Protein AF-T1C365-F1 (afdb_monomer_lite)

Secondary structure (DSSP, 8-state):
-PPP--PPP-HHHH-TTS-HHHHHHHHHH-SS--HHHHHHHHHHHTT--------TTSSHHHHHHHHHHHHHHHHHHTT---SS-------S-HHHHHHHHHHHHHHHHHHHHHHHHTTPPP---------TTS--

pLDDT: mean 88.94, std 10.39, range [42.66, 97.44]

Organism: NCBI:txid410659

InterPro domains:
  IPR011545 DEAD/DEAH-box helicase domain [PF00270] (36-111)
  IPR014001 Helicase superfamily 1/2, ATP-binding domain [PS51192] (41-136)
  IPR027417 P-loop containing nucleoside triphosphate hydrolase [G3DSA:3.40.50.300] (12-136)
  IPR027417 P-loop containing nucleoside triphosphate hydrolase [SSF52540] (13-135)
  IPR052511 ATP-dependent Helicase [PTHR47962] (18-136)

Structure (mmCIF, N/CA/C/O backbone):
data_AF-T1C365-F1
#
_entry.id   AF-T1C365-F1
#
loop_
_atom_site.group_PDB
_atom_site.id
_atom_site.type_symbol
_atom_site.label_atom_id
_atom_site.label_alt_id
_atom_site.label_comp_id
_atom_site.label_asym_id
_atom_site.label_entity_id
_atom_site.label_seq_id
_atom_site.pdbx_PDB_ins_code
_atom_site.Cartn_x
_atom_site.Cartn_y
_atom_site.Cartn_z
_atom_site.occupancy
_atom_site.B_iso_or_equiv
_atom_site.auth_seq_id
_atom_site.auth_comp_id
_atom_site.auth_asym_id
_atom_site.auth_atom_id
_atom_site.pdbx_PDB_model_num
ATOM 1 N N . MET A 1 1 ? 27.797 -10.129 -30.437 1.00 46.81 1 MET A N 1
ATOM 2 C CA . MET A 1 1 ? 27.495 -10.227 -28.996 1.00 46.81 1 MET A CA 1
ATOM 3 C C . MET A 1 1 ? 26.457 -9.168 -28.688 1.00 46.81 1 MET A C 1
ATOM 5 O O . MET A 1 1 ? 26.824 -8.024 -28.455 1.00 46.81 1 MET A O 1
ATOM 9 N N . GLU A 1 2 ? 25.178 -9.516 -28.783 1.00 43.44 2 GLU A N 1
ATOM 10 C CA . GLU A 1 2 ? 24.122 -8.679 -28.212 1.00 43.44 2 GLU A CA 1
ATOM 11 C C . GLU A 1 2 ? 24.230 -8.803 -26.693 1.00 43.44 2 GLU A C 1
ATOM 13 O O . GLU A 1 2 ? 24.213 -9.908 -26.149 1.00 43.44 2 GLU A O 1
ATOM 18 N N . GLN A 1 3 ? 24.451 -7.679 -26.014 1.00 42.66 3 GLN A N 1
ATOM 19 C CA . GLN A 1 3 ? 24.298 -7.632 -24.566 1.00 42.66 3 GLN A CA 1
ATOM 20 C C . GLN A 1 3 ? 22.815 -7.876 -24.256 1.00 42.66 3 GLN A C 1
ATOM 22 O O . GLN A 1 3 ? 21.972 -7.302 -24.949 1.00 42.66 3 GLN A O 1
ATOM 27 N N . PRO A 1 4 ? 22.463 -8.711 -23.265 1.00 50.25 4 PRO A N 1
ATOM 28 C CA . PRO A 1 4 ? 21.067 -8.887 -22.910 1.00 50.25 4 PRO A CA 1
ATOM 29 C C . PRO A 1 4 ? 20.544 -7.540 -22.408 1.00 50.25 4 PRO A C 1
ATOM 31 O O . PRO A 1 4 ? 21.084 -6.976 -21.456 1.00 50.25 4 PRO A O 1
ATOM 34 N N . VAL A 1 5 ? 19.520 -7.012 -23.080 1.00 54.44 5 VAL A N 1
ATOM 35 C CA . VAL A 1 5 ? 18.755 -5.862 -22.597 1.00 54.44 5 VAL A CA 1
ATOM 36 C C . VAL A 1 5 ? 18.227 -6.259 -21.226 1.00 54.44 5 VAL A C 1
ATOM 38 O O . VAL A 1 5 ? 17.417 -7.177 -21.106 1.00 54.44 5 VAL A O 1
ATOM 41 N N . GLN A 1 6 ? 18.757 -5.631 -20.183 1.00 56.16 6 GLN A N 1
ATOM 42 C CA . GLN A 1 6 ? 18.300 -5.840 -18.822 1.00 56.16 6 GLN A CA 1
ATOM 43 C C . GLN A 1 6 ? 16.831 -5.407 -18.794 1.00 56.16 6 GLN A C 1
ATOM 45 O O . GLN A 1 6 ? 16.531 -4.233 -19.004 1.00 56.16 6 GLN A O 1
ATOM 50 N N . SER A 1 7 ? 15.919 -6.374 -18.666 1.00 61.88 7 SER A N 1
ATOM 51 C CA . SER A 1 7 ? 14.480 -6.115 -18.602 1.00 61.88 7 SER A CA 1
ATOM 52 C C . SER A 1 7 ? 14.222 -5.053 -17.538 1.00 61.88 7 SER A C 1
ATOM 54 O O . SER A 1 7 ? 14.662 -5.220 -16.398 1.00 61.88 7 SER A O 1
ATOM 56 N N . ALA A 1 8 ? 13.551 -3.958 -17.907 1.00 83.75 8 ALA A N 1
ATOM 57 C CA . ALA A 1 8 ? 13.103 -2.967 -16.937 1.00 83.75 8 ALA A CA 1
ATOM 58 C C . ALA A 1 8 ? 12.250 -3.671 -15.869 1.00 83.75 8 ALA A C 1
ATOM 60 O O . ALA A 1 8 ? 11.487 -4.580 -16.202 1.00 83.75 8 ALA A O 1
ATOM 61 N N . PHE A 1 9 ? 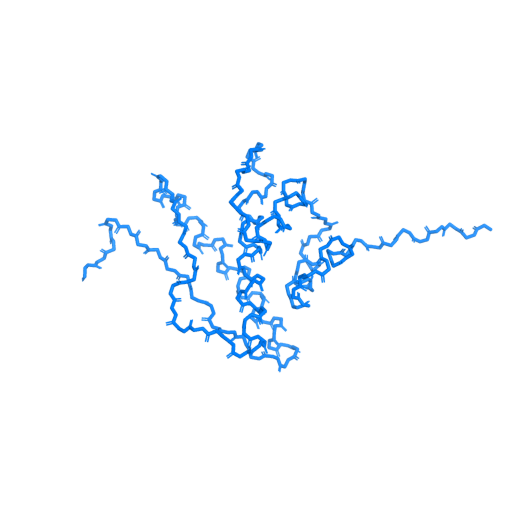12.420 -3.295 -14.599 1.00 92.88 9 PHE A N 1
ATOM 62 C CA . PHE A 1 9 ? 11.661 -3.873 -13.491 1.00 92.88 9 PHE A CA 1
ATOM 63 C C . PHE A 1 9 ? 10.152 -3.753 -13.748 1.00 92.88 9 PHE A C 1
ATOM 65 O O . PHE A 1 9 ? 9.673 -2.697 -14.166 1.00 92.88 9 PHE A O 1
ATOM 72 N N . ARG A 1 10 ? 9.414 -4.831 -13.466 1.00 96.38 10 ARG A N 1
ATOM 73 C CA . ARG A 1 10 ? 7.952 -4.846 -13.438 1.00 96.38 10 ARG A CA 1
ATOM 74 C C . ARG A 1 10 ? 7.490 -5.573 -12.187 1.00 96.38 10 ARG A C 1
ATOM 76 O O . ARG A 1 10 ? 7.914 -6.695 -11.923 1.00 96.38 10 ARG A O 1
ATOM 83 N N . VAL A 1 11 ? 6.623 -4.942 -11.405 1.00 96.94 11 VAL A N 1
ATOM 84 C CA . VAL A 1 11 ? 6.175 -5.493 -10.123 1.00 96.94 11 VAL A CA 1
ATOM 85 C C . VAL A 1 11 ? 5.410 -6.805 -10.288 1.00 96.94 11 VAL A C 1
ATOM 87 O O . VAL A 1 11 ? 5.531 -7.687 -9.444 1.00 96.94 11 VAL A O 1
ATOM 90 N N . GLU A 1 12 ? 4.676 -6.967 -11.388 1.00 96.62 12 GLU A N 1
ATOM 91 C CA . GLU A 1 12 ? 3.907 -8.168 -11.710 1.00 96.62 12 GLU A CA 1
ATOM 92 C C . GLU A 1 12 ? 4.782 -9.402 -11.988 1.00 96.62 12 GLU A C 1
ATOM 94 O O . GLU A 1 12 ? 4.304 -10.521 -11.812 1.00 96.62 12 GLU A O 1
ATOM 99 N N . ASP A 1 13 ? 6.063 -9.224 -12.334 1.00 96.56 13 ASP A N 1
ATOM 100 C CA . ASP A 1 13 ? 7.002 -10.344 -12.496 1.00 96.56 13 ASP A CA 1
ATOM 101 C C . ASP A 1 13 ? 7.332 -10.998 -11.142 1.00 96.56 13 ASP A C 1
ATOM 103 O O . ASP A 1 13 ? 7.640 -12.189 -11.067 1.00 96.56 13 ASP A O 1
ATOM 107 N N . GLU A 1 14 ? 7.249 -10.228 -10.053 1.00 96.75 14 GLU A N 1
ATOM 108 C CA . GLU A 1 14 ? 7.492 -10.703 -8.689 1.00 96.75 14 GLU A CA 1
ATOM 109 C C . GLU A 1 14 ? 6.202 -10.935 -7.888 1.00 96.75 14 GLU A C 1
ATOM 111 O O . GLU A 1 14 ? 6.143 -11.829 -7.040 1.00 96.75 14 GLU A O 1
ATOM 116 N N . LEU A 1 15 ? 5.165 -10.136 -8.144 1.00 97.38 15 LEU A N 1
ATOM 117 C CA . LEU A 1 15 ? 3.863 -10.170 -7.479 1.00 97.38 15 LEU A CA 1
ATOM 118 C C . LEU A 1 15 ? 2.744 -10.365 -8.524 1.00 97.38 15 LEU A C 1
ATOM 120 O O . LEU A 1 15 ? 1.942 -9.458 -8.750 1.00 97.38 15 LEU A O 1
ATOM 124 N N . PRO A 1 16 ? 2.639 -11.552 -9.155 1.00 97.00 16 PRO A N 1
ATOM 125 C CA . PRO A 1 16 ? 1.739 -11.791 -10.294 1.00 97.00 16 PRO A CA 1
ATOM 126 C C . PRO A 1 16 ? 0.246 -11.765 -9.937 1.00 97.00 16 PRO A C 1
ATOM 128 O O . PRO A 1 16 ? -0.607 -11.786 -10.819 1.00 97.00 16 PRO A O 1
ATOM 131 N N . PHE A 1 17 ? -0.082 -11.747 -8.644 1.00 96.62 17 PHE A N 1
ATOM 132 C CA . PHE A 1 17 ? -1.449 -11.641 -8.131 1.00 96.62 17 PHE A CA 1
ATOM 133 C C . PHE A 1 17 ? -1.928 -10.191 -7.987 1.00 96.62 17 PHE A C 1
ATOM 135 O O . PHE A 1 17 ? -3.079 -9.970 -7.600 1.00 96.62 17 PHE A O 1
ATOM 142 N N . LEU A 1 18 ? -1.062 -9.204 -8.242 1.00 96.88 18 LEU A N 1
ATOM 143 C CA . LEU A 1 18 ? -1.478 -7.812 -8.207 1.00 96.88 18 LEU A CA 1
ATOM 144 C C . LEU A 1 18 ? -2.486 -7.515 -9.319 1.00 96.88 18 LEU A C 1
ATOM 146 O O . LEU A 1 18 ? -2.381 -7.980 -10.454 1.00 96.88 18 LEU A O 1
ATOM 150 N N . ASP A 1 19 ? -3.469 -6.698 -8.974 1.00 94.88 19 ASP A N 1
ATOM 151 C CA . ASP A 1 19 ? -4.399 -6.101 -9.908 1.00 94.88 19 ASP A CA 1
ATOM 152 C C . ASP A 1 19 ? -3.641 -5.339 -11.009 1.00 94.88 19 ASP A C 1
ATOM 154 O O . ASP A 1 19 ? -2.733 -4.573 -10.683 1.00 94.88 19 ASP A O 1
ATOM 158 N N . PRO A 1 20 ? -3.999 -5.493 -12.299 1.00 94.81 20 PRO A N 1
ATOM 159 C CA . PRO A 1 20 ? -3.319 -4.812 -13.396 1.00 94.81 20 PRO A CA 1
ATOM 160 C C . PRO A 1 20 ? -3.207 -3.293 -13.221 1.00 94.81 20 PRO A C 1
ATOM 162 O O . PRO A 1 20 ? -2.159 -2.738 -13.540 1.00 94.81 20 PRO A O 1
ATOM 165 N N . LEU A 1 21 ? -4.233 -2.623 -12.676 1.00 93.75 21 LEU A N 1
ATOM 166 C CA . LEU A 1 21 ? -4.185 -1.177 -12.427 1.00 93.75 21 LEU A CA 1
ATOM 167 C C . LEU A 1 21 ? -3.223 -0.829 -11.291 1.00 93.75 21 LEU A C 1
ATOM 169 O O . LEU A 1 21 ? -2.521 0.179 -11.363 1.00 93.75 21 LEU A O 1
ATOM 173 N N . ILE A 1 22 ? -3.165 -1.668 -10.257 1.00 95.12 22 ILE A N 1
ATOM 174 C CA . ILE A 1 22 ? -2.228 -1.498 -9.144 1.00 95.12 22 ILE A CA 1
ATOM 175 C C . ILE A 1 22 ? -0.791 -1.729 -9.616 1.00 95.12 22 ILE A C 1
ATOM 177 O O . ILE A 1 22 ? 0.089 -0.939 -9.272 1.00 95.12 22 ILE A O 1
ATOM 181 N N . SER A 1 23 ? -0.556 -2.755 -10.437 1.00 96.62 23 SER A N 1
ATOM 182 C CA . SER A 1 23 ? 0.751 -3.026 -11.042 1.00 96.62 23 SER A CA 1
ATOM 183 C C . SER A 1 23 ? 1.201 -1.885 -11.951 1.00 96.62 23 SER A C 1
ATOM 185 O O . SER A 1 23 ? 2.323 -1.400 -11.825 1.00 96.62 23 SER A O 1
ATOM 187 N N . GLU A 1 24 ? 0.317 -1.403 -12.828 1.00 95.94 24 GLU A N 1
ATOM 188 C CA . GLU A 1 24 ? 0.611 -0.288 -13.730 1.00 95.94 24 GLU A CA 1
ATOM 189 C C . GLU A 1 24 ? 0.925 1.000 -12.956 1.00 95.94 24 GLU A C 1
ATOM 191 O O . GLU A 1 24 ? 1.941 1.646 -13.226 1.00 95.94 24 GLU A O 1
ATOM 196 N N . TRP A 1 25 ? 0.114 1.343 -11.949 1.00 95.25 25 TRP A N 1
ATOM 197 C CA . TRP A 1 25 ? 0.388 2.492 -11.087 1.00 95.25 25 TRP A CA 1
ATOM 198 C C . TRP A 1 25 ? 1.733 2.347 -10.367 1.00 95.25 25 TRP A C 1
ATOM 200 O O . TRP A 1 25 ? 2.541 3.277 -10.400 1.00 95.25 25 TRP A O 1
ATOM 210 N N . PHE A 1 26 ? 2.015 1.182 -9.773 1.00 95.69 26 PHE A N 1
ATOM 211 C CA . PHE A 1 26 ? 3.262 0.949 -9.046 1.00 95.69 26 PHE A CA 1
ATOM 212 C C . PHE A 1 26 ? 4.478 1.118 -9.964 1.00 95.69 26 PHE A C 1
ATOM 214 O O . PHE A 1 26 ? 5.398 1.862 -9.628 1.00 95.69 26 PHE A O 1
ATOM 221 N N . ASN A 1 27 ? 4.452 0.502 -11.148 1.00 96.38 27 ASN A N 1
ATOM 222 C CA . ASN A 1 27 ? 5.533 0.599 -12.133 1.00 96.38 27 ASN A CA 1
ATOM 223 C C . ASN A 1 27 ? 5.725 2.023 -12.676 1.00 96.38 27 ASN A C 1
ATOM 225 O O . ASN A 1 27 ? 6.818 2.371 -13.108 1.00 96.38 27 ASN A O 1
ATOM 229 N N . SER A 1 28 ? 4.687 2.867 -12.654 1.00 94.88 28 SER A N 1
ATOM 230 C CA . SER A 1 28 ? 4.813 4.280 -13.041 1.00 94.88 28 SER A CA 1
ATOM 231 C C . SER A 1 28 ? 5.514 5.148 -11.987 1.00 94.88 28 SER A C 1
ATOM 233 O O . SER A 1 28 ? 5.903 6.281 -12.279 1.00 94.88 28 SER A O 1
ATOM 235 N N . LYS A 1 29 ? 5.650 4.642 -10.753 1.00 92.81 29 LYS A N 1
ATOM 236 C CA . LYS A 1 29 ? 6.132 5.394 -9.585 1.00 92.81 29 LYS A CA 1
ATOM 237 C C . LYS A 1 29 ? 7.419 4.866 -8.977 1.00 92.81 29 LYS A C 1
ATOM 239 O O . LYS A 1 29 ? 8.145 5.646 -8.360 1.00 92.81 29 LYS A O 1
ATOM 244 N N . TYR A 1 30 ? 7.677 3.570 -9.097 1.00 92.81 30 TYR A N 1
ATOM 245 C CA . TYR A 1 30 ? 8.753 2.897 -8.388 1.00 92.81 30 TYR A CA 1
ATOM 246 C C . TYR A 1 30 ? 9.533 1.978 -9.324 1.00 92.81 30 TYR A C 1
ATOM 248 O O . TYR A 1 30 ? 8.953 1.192 -10.066 1.00 92.81 30 TYR A O 1
ATOM 256 N N . ASP A 1 31 ? 10.858 2.007 -9.192 1.00 93.25 31 ASP A N 1
ATOM 257 C CA . ASP A 1 31 ? 11.773 1.164 -9.972 1.00 93.25 31 ASP A CA 1
ATOM 258 C C . ASP A 1 31 ? 12.019 -0.216 -9.327 1.00 93.25 31 ASP A C 1
ATOM 260 O O . ASP A 1 31 ? 12.870 -0.980 -9.782 1.00 93.25 31 ASP A O 1
ATOM 264 N N . GLY A 1 32 ? 11.336 -0.531 -8.218 1.00 94.06 32 GLY A N 1
ATOM 265 C CA . GLY A 1 32 ? 11.550 -1.777 -7.485 1.00 94.06 32 GLY A CA 1
ATOM 266 C C . GLY A 1 32 ? 10.763 -1.906 -6.181 1.00 94.06 32 GLY A C 1
ATOM 267 O O . GLY A 1 32 ? 10.300 -0.922 -5.602 1.00 94.06 32 GLY A O 1
ATOM 268 N N . LEU A 1 33 ? 10.671 -3.141 -5.681 1.00 94.44 33 LEU A N 1
ATOM 269 C CA . LEU A 1 33 ? 10.179 -3.451 -4.336 1.00 94.44 33 LEU A CA 1
ATOM 270 C C . LEU A 1 33 ? 11.314 -3.389 -3.307 1.00 94.44 33 LEU A C 1
ATOM 272 O O . LEU A 1 33 ? 12.401 -3.935 -3.518 1.00 94.44 33 LEU A O 1
ATOM 276 N N . SER A 1 34 ? 11.034 -2.809 -2.140 1.00 93.50 34 SER A N 1
ATOM 277 C CA . SER A 1 34 ? 11.899 -2.961 -0.970 1.00 93.50 34 SER A CA 1
ATOM 278 C C . SER A 1 34 ? 11.806 -4.380 -0.394 1.00 93.50 34 SER A C 1
ATOM 280 O O . SER A 1 34 ? 10.794 -5.069 -0.544 1.00 93.50 34 SER A O 1
ATOM 282 N N . ASP A 1 35 ? 12.835 -4.822 0.334 1.00 93.12 35 ASP A N 1
ATOM 283 C CA . ASP A 1 35 ? 12.837 -6.153 0.960 1.00 93.12 35 ASP A CA 1
ATOM 284 C C . ASP A 1 35 ? 11.617 -6.418 1.866 1.00 93.12 35 ASP A C 1
ATOM 286 O O . ASP A 1 35 ? 11.044 -7.510 1.781 1.00 93.12 35 ASP A O 1
ATOM 290 N N . PRO A 1 36 ? 11.164 -5.467 2.716 1.00 93.19 36 PRO A N 1
ATOM 291 C CA . PRO A 1 36 ? 9.920 -5.635 3.461 1.00 93.19 36 PRO A CA 1
ATOM 292 C C . PRO A 1 36 ? 8.689 -5.810 2.570 1.00 93.19 36 PRO A C 1
ATOM 294 O O . PRO A 1 36 ? 7.845 -6.640 2.888 1.00 93.19 36 PRO A O 1
ATOM 297 N N . GLN A 1 37 ? 8.580 -5.071 1.461 1.00 95.19 37 GLN A N 1
ATOM 298 C CA . GLN A 1 37 ? 7.449 -5.179 0.534 1.00 95.19 37 GLN A CA 1
ATOM 299 C C . GLN A 1 37 ? 7.419 -6.556 -0.133 1.00 95.19 37 GLN A C 1
ATOM 301 O O . GLN A 1 37 ? 6.411 -7.257 -0.034 1.00 95.19 37 GLN A O 1
ATOM 306 N N . ARG A 1 38 ? 8.555 -6.975 -0.703 1.00 95.50 38 AR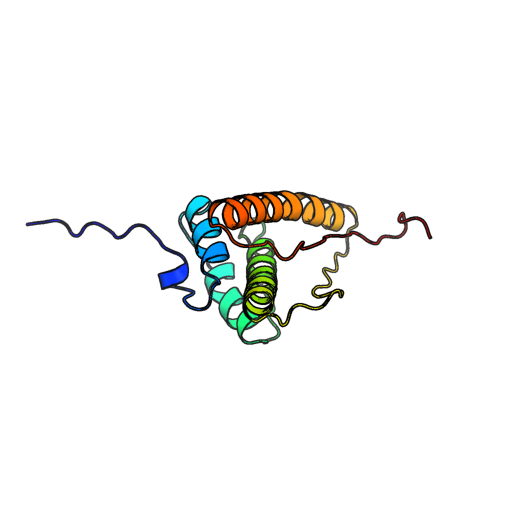G A N 1
ATOM 307 C CA . ARG A 1 38 ? 8.738 -8.268 -1.379 1.00 95.50 38 ARG A CA 1
ATOM 308 C C . ARG A 1 38 ? 8.373 -9.455 -0.475 1.00 95.50 38 ARG A C 1
ATOM 310 O O . ARG A 1 38 ? 7.804 -10.437 -0.936 1.00 95.50 38 ARG A O 1
ATOM 317 N N . LYS A 1 39 ? 8.657 -9.354 0.829 1.00 94.94 39 LYS A N 1
ATOM 318 C CA . LYS A 1 39 ? 8.343 -10.403 1.818 1.00 94.94 39 LYS A CA 1
ATOM 319 C C . LYS A 1 39 ? 6.922 -10.313 2.377 1.00 94.94 39 LYS A C 1
ATOM 321 O O . LYS A 1 39 ? 6.295 -11.343 2.599 1.00 94.94 39 LYS A O 1
ATOM 326 N N . ALA A 1 40 ? 6.425 -9.109 2.660 1.00 96.12 40 ALA A N 1
ATOM 327 C CA . ALA A 1 40 ? 5.168 -8.930 3.381 1.00 96.12 40 ALA A CA 1
ATOM 328 C C . ALA A 1 40 ? 3.937 -9.023 2.474 1.00 96.12 40 ALA A C 1
ATOM 330 O O . ALA A 1 40 ? 2.961 -9.652 2.871 1.00 96.12 40 ALA A O 1
ATOM 331 N N . ILE A 1 41 ? 3.971 -8.434 1.272 1.00 97.06 41 ILE A N 1
ATOM 332 C CA . ILE A 1 41 ? 2.783 -8.328 0.408 1.00 97.06 41 ILE A CA 1
ATOM 333 C C . ILE A 1 41 ? 2.186 -9.709 0.069 1.00 97.06 41 ILE A C 1
ATOM 335 O O . ILE A 1 41 ? 0.986 -9.873 0.284 1.00 97.06 41 ILE A O 1
ATOM 339 N N . PRO A 1 42 ? 2.965 -10.736 -0.342 1.00 97.38 42 PRO A N 1
ATOM 340 C CA . PRO A 1 42 ? 2.408 -12.069 -0.613 1.00 97.38 42 PRO A CA 1
ATOM 341 C C . PRO A 1 42 ? 1.776 -12.735 0.618 1.00 97.38 42 PRO A C 1
ATOM 343 O O . PRO A 1 42 ? 0.765 -13.434 0.526 1.00 97.38 42 PRO A O 1
ATOM 346 N N . LEU A 1 43 ? 2.359 -12.517 1.800 1.00 97.31 43 LEU A N 1
ATOM 347 C CA . LEU A 1 43 ? 1.837 -13.067 3.050 1.00 97.31 43 LEU A CA 1
ATOM 348 C C . LEU A 1 43 ? 0.523 -12.385 3.452 1.00 97.31 43 LEU A C 1
ATOM 350 O O . LEU A 1 43 ? -0.413 -13.066 3.861 1.00 97.31 43 LEU A O 1
ATOM 354 N N . ILE A 1 44 ? 0.434 -11.062 3.293 1.00 96.44 44 ILE A N 1
ATOM 355 C CA . ILE A 1 44 ? -0.792 -10.306 3.572 1.00 96.44 44 ILE A CA 1
ATOM 356 C C . ILE A 1 44 ? -1.893 -10.694 2.574 1.00 96.44 44 ILE A C 1
ATOM 358 O O . ILE A 1 44 ? -3.001 -11.003 3.002 1.00 96.44 44 ILE A O 1
ATOM 362 N N . HIS A 1 45 ? -1.578 -10.762 1.274 1.00 96.00 45 HIS A N 1
ATOM 363 C CA . HIS A 1 45 ? -2.509 -11.202 0.224 1.00 96.00 45 HIS A CA 1
ATOM 364 C C . HIS A 1 45 ? -3.070 -12.608 0.500 1.00 96.00 45 HIS A C 1
ATOM 366 O O . HIS A 1 45 ? -4.263 -12.848 0.368 1.00 96.00 45 HIS A O 1
ATOM 372 N N . SER A 1 46 ? -2.236 -13.533 0.989 1.00 96.19 46 SER A N 1
ATOM 373 C CA . SER A 1 46 ? -2.675 -14.885 1.381 1.00 96.19 46 SER A CA 1
ATOM 374 C C . SER A 1 46 ? -3.420 -14.959 2.728 1.00 96.19 46 SER A C 1
ATOM 376 O O . SER A 1 46 ? -3.616 -16.050 3.275 1.00 96.19 46 SER A O 1
ATOM 378 N N . GLY A 1 47 ? -3.825 -13.815 3.290 1.00 95.44 47 GLY A N 1
ATOM 379 C CA . GLY A 1 47 ? -4.619 -13.727 4.515 1.00 95.44 47 GLY A CA 1
ATOM 380 C C . GLY A 1 47 ? -3.852 -14.083 5.791 1.00 95.44 47 GLY A C 1
ATOM 381 O O . GLY A 1 47 ? -4.464 -14.476 6.787 1.00 95.44 47 GLY A O 1
ATOM 382 N N . LYS A 1 48 ? -2.514 -14.005 5.790 1.00 97.44 48 LYS A N 1
ATOM 383 C CA . LYS A 1 48 ? -1.702 -14.272 6.987 1.00 97.44 48 LYS A CA 1
ATOM 384 C C . LYS A 1 48 ? -1.568 -13.023 7.854 1.00 97.44 48 LYS A C 1
ATOM 386 O O . LYS A 1 48 ? -1.418 -11.911 7.359 1.00 97.44 48 LYS A O 1
ATOM 391 N N . ASN A 1 49 ? -1.508 -13.230 9.169 1.00 97.19 49 ASN A N 1
ATOM 392 C CA . ASN A 1 49 ? -1.058 -12.197 10.100 1.00 97.19 49 ASN A CA 1
ATOM 393 C C . ASN A 1 49 ? 0.456 -12.006 9.942 1.00 97.19 49 ASN A C 1
ATOM 395 O O . ASN A 1 49 ? 1.215 -12.968 10.071 1.00 97.19 49 ASN A O 1
ATOM 399 N N . VAL A 1 50 ? 0.896 -10.773 9.682 1.00 95.88 50 VAL A N 1
ATOM 400 C CA . VAL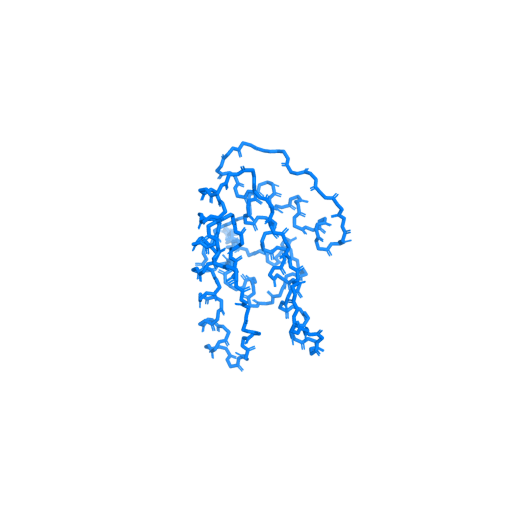 A 1 50 ? 2.301 -10.458 9.389 1.00 95.88 50 VAL A CA 1
ATOM 401 C C . VAL A 1 50 ? 2.829 -9.405 10.356 1.00 95.88 50 VAL A C 1
ATOM 403 O O . VAL A 1 50 ? 2.257 -8.327 10.491 1.00 95.88 50 VAL A O 1
ATOM 406 N N . LEU A 1 51 ? 3.972 -9.695 10.983 1.00 95.38 51 LEU A N 1
ATOM 407 C CA . LEU A 1 51 ? 4.771 -8.712 11.711 1.00 95.38 51 LEU A CA 1
ATOM 408 C C . LEU A 1 51 ? 5.967 -8.299 10.850 1.00 95.38 51 LEU A C 1
ATOM 410 O O . LEU A 1 51 ? 6.866 -9.100 10.598 1.00 95.38 51 LEU A O 1
ATOM 414 N N . VAL A 1 52 ? 5.998 -7.038 10.422 1.00 92.25 52 VAL A N 1
ATOM 415 C CA . VAL A 1 52 ? 7.111 -6.494 9.634 1.00 92.25 52 VAL A CA 1
ATOM 416 C C . VAL A 1 52 ? 8.073 -5.738 10.546 1.00 92.25 52 VAL A C 1
ATOM 418 O O . VAL A 1 52 ? 7.767 -4.640 11.008 1.00 92.25 52 VAL A O 1
ATOM 421 N N . SER A 1 53 ? 9.267 -6.293 10.753 1.00 92.94 53 SER A N 1
ATOM 422 C CA . SER A 1 53 ? 10.366 -5.615 11.447 1.00 92.94 53 SER A CA 1
ATOM 423 C C . SER A 1 53 ? 11.406 -5.128 10.439 1.00 92.94 53 SER A C 1
ATOM 425 O O . S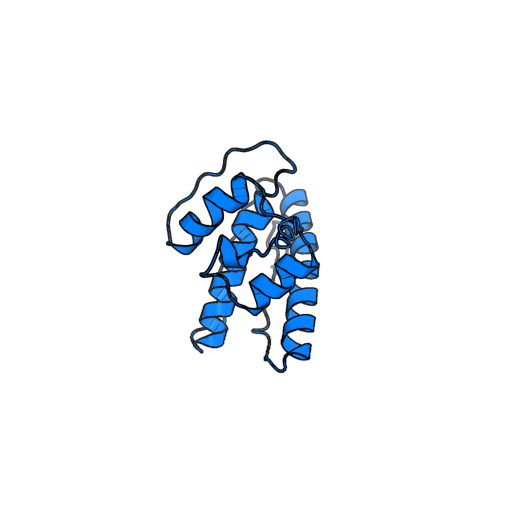ER A 1 53 ? 12.048 -5.925 9.759 1.00 92.94 53 SER A O 1
ATOM 427 N N . SER A 1 54 ? 11.543 -3.810 10.295 1.00 89.38 54 SER A N 1
ATOM 428 C CA . SER A 1 54 ? 12.576 -3.182 9.460 1.00 89.38 54 SER A CA 1
ATOM 429 C C . SER A 1 54 ? 12.829 -1.728 9.889 1.00 89.38 54 SER A C 1
ATOM 431 O O . SER A 1 54 ? 11.961 -1.140 10.550 1.00 89.38 54 SER A O 1
ATOM 433 N N . PRO A 1 55 ? 13.971 -1.114 9.516 1.00 89.81 55 PRO A N 1
ATOM 434 C CA . PRO A 1 55 ? 14.270 0.296 9.804 1.00 89.81 55 PRO A CA 1
ATOM 435 C C . PRO A 1 55 ? 13.203 1.270 9.284 1.00 89.81 55 PRO A C 1
ATOM 437 O O . PRO A 1 55 ? 12.409 0.930 8.410 1.00 89.81 55 PRO A O 1
ATOM 440 N N . THR A 1 56 ? 13.120 2.489 9.819 1.00 83.56 56 THR A N 1
ATOM 441 C CA . THR A 1 56 ? 12.241 3.542 9.267 1.00 83.56 56 THR A CA 1
ATOM 442 C C . THR A 1 56 ? 12.618 3.880 7.818 1.00 83.56 56 THR A C 1
ATOM 444 O O . THR A 1 56 ? 13.738 3.635 7.386 1.00 83.56 56 THR A O 1
ATOM 447 N N . GLY A 1 57 ? 11.660 4.382 7.031 1.00 79.94 57 GLY A N 1
ATOM 448 C CA . GLY A 1 57 ? 11.895 4.751 5.625 1.00 79.94 57 GLY A CA 1
ATOM 449 C C . GLY A 1 57 ? 11.952 3.589 4.620 1.00 79.94 57 GLY A C 1
ATOM 450 O O . GLY A 1 57 ? 12.054 3.833 3.428 1.00 79.94 57 GLY A O 1
ATOM 451 N N . THR A 1 58 ? 11.813 2.332 5.049 1.00 79.12 58 THR A N 1
ATOM 452 C CA . THR A 1 58 ? 11.915 1.139 4.174 1.00 79.12 58 THR A CA 1
ATOM 453 C C . THR A 1 58 ? 10.604 0.723 3.489 1.00 79.12 58 THR A C 1
ATOM 455 O O . THR A 1 58 ? 10.488 -0.390 2.972 1.00 79.12 58 THR A O 1
ATOM 458 N N . GLY A 1 59 ? 9.583 1.582 3.512 1.00 81.44 59 GLY A N 1
ATOM 459 C CA . GLY A 1 59 ? 8.320 1.328 2.812 1.00 81.44 59 GLY A CA 1
ATOM 460 C C . GLY A 1 59 ? 7.336 0.383 3.513 1.00 81.44 59 GLY A C 1
ATOM 461 O O . GLY A 1 59 ? 6.384 -0.039 2.865 1.00 81.44 59 GLY A O 1
ATOM 462 N N . LYS A 1 60 ? 7.502 0.088 4.817 1.00 88.38 60 LYS A N 1
ATOM 463 C CA . LYS A 1 60 ? 6.579 -0.766 5.612 1.00 88.38 60 LYS A CA 1
ATOM 464 C C . LYS A 1 60 ? 5.104 -0.399 5.439 1.00 88.38 60 LYS A C 1
ATOM 466 O O . LYS A 1 60 ? 4.247 -1.259 5.276 1.00 88.38 60 LYS A O 1
ATOM 471 N N . THR A 1 61 ? 4.831 0.898 5.498 1.00 87.12 61 THR A N 1
ATOM 472 C CA . THR A 1 61 ? 3.496 1.473 5.366 1.00 87.12 61 THR A CA 1
ATOM 473 C C . THR A 1 61 ? 2.893 1.146 4.003 1.00 87.12 61 THR A C 1
ATOM 475 O O . THR A 1 61 ? 1.785 0.623 3.928 1.00 87.12 61 THR A O 1
ATOM 478 N N . LEU A 1 62 ? 3.657 1.372 2.930 1.00 86.50 62 LEU A N 1
ATOM 479 C CA . LEU A 1 62 ? 3.232 1.036 1.576 1.00 86.50 62 LEU A CA 1
ATOM 480 C C . LEU A 1 62 ? 3.065 -0.479 1.397 1.00 86.50 62 LEU A C 1
ATOM 482 O O . LEU A 1 62 ? 2.144 -0.879 0.704 1.00 86.50 62 LEU A O 1
ATOM 486 N N . SER A 1 63 ? 3.868 -1.327 2.057 1.00 86.12 63 SER A N 1
ATOM 487 C CA . SER A 1 63 ? 3.680 -2.790 2.014 1.00 86.12 63 SER A CA 1
ATOM 488 C C . SER A 1 63 ? 2.274 -3.200 2.455 1.00 86.12 63 SER A C 1
ATOM 490 O O . SER A 1 63 ? 1.616 -3.978 1.771 1.00 86.12 63 SER A O 1
ATOM 492 N N . ALA A 1 64 ? 1.813 -2.673 3.594 1.00 89.69 64 ALA A N 1
ATOM 493 C CA . ALA A 1 64 ? 0.489 -2.992 4.117 1.00 89.69 64 ALA A CA 1
ATOM 494 C C . ALA A 1 64 ? -0.618 -2.388 3.243 1.00 89.69 64 ALA A C 1
ATOM 496 O O . ALA A 1 64 ? -1.577 -3.077 2.902 1.00 89.69 64 ALA A O 1
ATOM 497 N N . PHE A 1 65 ? -0.476 -1.121 2.843 1.00 90.12 65 PHE A N 1
ATOM 498 C CA . PHE A 1 65 ? -1.504 -0.454 2.049 1.00 90.12 65 PHE A CA 1
ATOM 499 C C . PHE A 1 65 ? -1.634 -0.999 0.638 1.00 90.12 65 PHE A C 1
ATOM 501 O O . PHE A 1 65 ? -2.756 -1.175 0.185 1.00 90.12 65 PHE A O 1
ATOM 508 N N . LEU A 1 66 ? -0.529 -1.313 -0.036 1.00 93.62 66 LEU A N 1
ATOM 509 C CA . LEU A 1 66 ? -0.571 -1.875 -1.381 1.00 93.62 66 LEU A CA 1
ATOM 510 C C . LEU A 1 66 ? -1.336 -3.200 -1.397 1.00 93.62 66 LEU A C 1
ATOM 512 O O . LEU A 1 66 ? -2.183 -3.396 -2.260 1.00 93.62 66 LEU A O 1
ATOM 516 N N . ALA A 1 67 ? -1.104 -4.065 -0.403 1.00 94.81 67 ALA A N 1
ATOM 517 C CA . ALA A 1 67 ? -1.851 -5.310 -0.257 1.00 94.81 67 ALA A CA 1
ATOM 518 C C . ALA A 1 67 ? -3.352 -5.057 -0.016 1.00 94.81 67 ALA A C 1
ATOM 520 O O . ALA A 1 67 ? -4.189 -5.678 -0.658 1.00 94.81 67 ALA A O 1
ATOM 521 N N . VAL A 1 68 ? -3.708 -4.108 0.856 1.00 93.19 68 VAL A N 1
ATOM 522 C CA . VAL A 1 68 ? -5.117 -3.756 1.122 1.00 93.19 68 VAL A CA 1
ATOM 523 C C . VAL A 1 68 ? -5.812 -3.183 -0.116 1.00 93.19 68 VAL A C 1
ATOM 525 O O . VAL A 1 68 ? -6.939 -3.568 -0.420 1.00 93.19 68 VAL A O 1
ATOM 528 N N . LEU A 1 69 ? -5.158 -2.261 -0.828 1.00 92.12 69 LEU A N 1
ATOM 529 C CA . LEU A 1 69 ? -5.697 -1.670 -2.051 1.00 92.12 69 LEU A CA 1
ATOM 530 C C . LEU A 1 69 ? -5.866 -2.734 -3.133 1.00 92.12 69 LEU A C 1
ATOM 532 O O . LEU A 1 69 ? -6.906 -2.767 -3.778 1.00 92.12 69 LEU A O 1
ATOM 536 N N . ASN A 1 70 ? -4.899 -3.640 -3.270 1.00 94.94 70 ASN A N 1
ATOM 537 C CA . ASN A 1 70 ? -4.995 -4.764 -4.190 1.00 94.94 70 ASN A CA 1
ATOM 538 C C . ASN A 1 70 ? -6.274 -5.588 -3.975 1.00 94.94 70 ASN A C 1
ATOM 540 O O . ASN A 1 70 ? -7.007 -5.835 -4.930 1.00 94.94 70 ASN A O 1
ATOM 544 N N . GLU A 1 71 ? -6.593 -5.942 -2.727 1.00 93.88 71 GLU A N 1
ATOM 545 C CA . GLU A 1 71 ? -7.813 -6.702 -2.422 1.00 93.88 71 GLU A CA 1
ATOM 546 C C . GLU A 1 71 ? -9.095 -5.932 -2.749 1.00 93.88 71 GLU A C 1
ATOM 548 O O . GLU A 1 71 ? -10.037 -6.508 -3.293 1.00 93.88 71 GLU A O 1
ATOM 553 N N . LEU A 1 72 ? -9.135 -4.628 -2.455 1.00 92.31 72 LEU A N 1
ATOM 554 C CA . LEU A 1 72 ? -10.278 -3.776 -2.796 1.00 92.31 72 LEU A CA 1
ATOM 555 C C . LEU A 1 72 ? -10.510 -3.720 -4.309 1.00 92.31 72 LEU A C 1
ATOM 557 O O . LEU A 1 72 ? -11.651 -3.759 -4.765 1.00 92.31 72 LEU A O 1
ATOM 561 N N . PHE A 1 73 ? -9.433 -3.656 -5.084 1.00 91.25 73 PHE A N 1
ATOM 562 C CA . PHE A 1 73 ? -9.481 -3.612 -6.540 1.00 91.25 73 PHE A CA 1
ATOM 563 C C . PHE A 1 73 ? -9.894 -4.948 -7.163 1.00 91.25 73 PHE A C 1
ATOM 565 O O . PHE A 1 73 ? -10.758 -4.974 -8.044 1.00 91.25 73 PHE A O 1
ATOM 572 N N . ILE A 1 74 ? -9.369 -6.063 -6.650 1.00 92.06 74 ILE A N 1
ATOM 573 C CA . ILE A 1 74 ? -9.809 -7.410 -7.036 1.00 92.06 74 ILE A CA 1
ATOM 574 C C . ILE A 1 74 ? -11.307 -7.583 -6.747 1.00 92.06 74 ILE A C 1
ATOM 576 O O . ILE A 1 74 ? -12.060 -7.971 -7.639 1.00 92.06 74 ILE A O 1
ATOM 580 N N . GLN A 1 75 ? -11.768 -7.224 -5.544 1.00 91.25 75 GLN A N 1
ATOM 581 C CA . GLN A 1 75 ? -13.189 -7.306 -5.188 1.00 91.25 75 GLN A CA 1
ATOM 582 C C . GLN A 1 75 ? -14.058 -6.387 -6.046 1.00 91.25 75 GLN A C 1
ATOM 584 O O . GLN A 1 75 ? -15.148 -6.784 -6.454 1.00 91.25 75 GLN A O 1
ATOM 589 N N . SER A 1 76 ? -13.584 -5.179 -6.365 1.00 89.12 76 SER A N 1
ATOM 590 C CA . SER A 1 76 ? -14.288 -4.268 -7.270 1.00 89.12 76 SER A CA 1
ATOM 591 C C . SER A 1 76 ? -14.474 -4.884 -8.656 1.00 89.12 76 SER A C 1
ATOM 593 O O . SER A 1 76 ? -15.583 -4.859 -9.185 1.00 89.12 76 SER A O 1
ATOM 595 N N . ARG A 1 77 ? -13.423 -5.479 -9.239 1.00 86.19 77 ARG A N 1
ATOM 596 C CA . ARG A 1 77 ? -13.507 -6.143 -10.553 1.00 86.19 77 ARG A CA 1
ATOM 597 C C . ARG A 1 77 ? -14.426 -7.360 -10.546 1.00 86.19 77 ARG A C 1
ATOM 599 O O . ARG A 1 77 ? -15.103 -7.605 -11.540 1.00 86.19 77 ARG A O 1
ATOM 606 N N . ASN A 1 78 ? -14.476 -8.088 -9.435 1.00 89.75 78 ASN A N 1
ATOM 607 C CA . ASN A 1 78 ? -15.359 -9.242 -9.275 1.00 89.75 78 ASN A CA 1
ATOM 608 C C . ASN A 1 78 ? -16.817 -8.852 -8.957 1.00 89.75 78 ASN A C 1
ATOM 610 O O . ASN A 1 78 ? -17.676 -9.727 -8.887 1.00 89.75 78 ASN A O 1
ATOM 614 N N . GLY A 1 79 ? -17.117 -7.561 -8.756 1.00 88.50 79 GLY A N 1
ATOM 615 C CA . GLY A 1 79 ? -18.447 -7.098 -8.341 1.00 88.50 79 GLY A CA 1
ATOM 616 C C . GLY A 1 79 ? -18.800 -7.455 -6.891 1.00 88.50 79 GLY A C 1
ATOM 617 O O . GLY A 1 79 ? -19.973 -7.513 -6.532 1.00 88.50 79 GLY A O 1
ATOM 618 N N . GLU A 1 80 ? -17.794 -7.711 -6.056 1.00 88.88 80 GLU A N 1
ATOM 619 C CA . GLU A 1 80 ? -17.931 -8.178 -4.670 1.00 88.88 80 GLU A CA 1
ATOM 620 C C . GLU A 1 80 ? -17.751 -7.056 -3.638 1.00 88.88 80 GLU A C 1
ATOM 622 O O . GLU A 1 80 ? -17.920 -7.281 -2.435 1.00 88.88 80 GLU A O 1
ATOM 627 N N . ILE A 1 81 ? -17.403 -5.846 -4.088 1.00 88.06 81 ILE A N 1
ATOM 628 C CA . ILE A 1 81 ? -17.132 -4.725 -3.193 1.00 88.06 81 ILE A CA 1
ATOM 629 C C . ILE A 1 81 ? -18.393 -4.298 -2.431 1.00 88.06 81 ILE A C 1
ATOM 631 O O . ILE A 1 81 ? -19.470 -4.109 -2.996 1.00 88.06 81 ILE A O 1
ATOM 635 N N . LYS A 1 82 ? -18.251 -4.137 -1.113 1.00 87.94 82 LYS A N 1
ATOM 636 C CA . LYS A 1 82 ? -19.329 -3.716 -0.211 1.00 87.94 82 LYS A CA 1
ATOM 637 C C . LYS A 1 82 ? -19.045 -2.329 0.331 1.00 87.94 82 LYS A C 1
ATOM 639 O O . LYS A 1 82 ? -17.916 -2.046 0.728 1.00 87.94 82 LYS A O 1
ATOM 644 N N . ASP A 1 83 ? -20.086 -1.512 0.455 1.00 90.00 83 ASP A N 1
ATOM 645 C CA . ASP A 1 83 ? -19.984 -0.212 1.118 1.00 90.00 83 ASP A CA 1
ATOM 646 C C . ASP A 1 83 ? -19.832 -0.391 2.639 1.00 90.00 83 ASP A C 1
ATOM 648 O O . ASP A 1 83 ? -20.802 -0.482 3.390 1.00 90.00 83 ASP A O 1
ATOM 652 N N . SER A 1 84 ? -18.588 -0.560 3.090 1.00 91.88 84 SER A N 1
ATOM 653 C CA . SER A 1 84 ? -18.250 -0.924 4.467 1.00 91.88 84 SER A CA 1
ATOM 654 C C . SER A 1 84 ? -16.805 -0.554 4.813 1.00 91.88 84 SER A C 1
ATOM 656 O O . SER A 1 84 ? -16.004 -0.209 3.944 1.00 91.88 84 SER A O 1
ATOM 658 N N . VAL A 1 85 ? -16.454 -0.619 6.100 1.00 93.75 85 VAL A N 1
ATOM 659 C CA . VAL A 1 85 ? -15.062 -0.453 6.542 1.00 93.75 85 VAL A CA 1
ATOM 660 C C . VAL A 1 85 ? -14.275 -1.721 6.213 1.00 93.75 85 VAL A C 1
ATOM 662 O O . VAL A 1 85 ? -14.511 -2.765 6.813 1.00 93.75 85 VAL A O 1
ATOM 665 N N . PHE A 1 86 ? -13.323 -1.611 5.284 1.00 92.25 86 PHE A N 1
ATOM 666 C CA . PHE A 1 86 ? -12.492 -2.736 4.840 1.00 92.25 86 PHE A CA 1
ATOM 667 C C . PHE A 1 86 ? -11.172 -2.874 5.611 1.00 92.25 86 PHE A C 1
ATOM 669 O O . PHE A 1 86 ? -10.689 -3.976 5.850 1.00 92.25 86 PHE A O 1
ATOM 676 N N . CYS A 1 87 ? -10.575 -1.751 6.013 1.00 93.12 87 CYS A N 1
ATOM 677 C CA . CYS A 1 87 ? -9.288 -1.719 6.699 1.00 93.12 87 CYS A CA 1
ATOM 678 C C . CYS A 1 87 ? -9.336 -0.738 7.870 1.00 93.12 87 CYS A C 1
ATOM 680 O O . CYS A 1 87 ? -9.837 0.379 7.735 1.00 93.12 87 CYS A O 1
ATOM 682 N N . LEU A 1 88 ? -8.789 -1.160 9.012 1.00 95.06 88 LEU A N 1
ATOM 683 C CA . LEU A 1 88 ? -8.599 -0.320 10.188 1.00 95.06 88 LEU A CA 1
ATOM 684 C C . LEU A 1 88 ? -7.102 -0.154 10.454 1.00 95.06 88 LEU A C 1
ATOM 686 O O . LEU A 1 88 ? -6.428 -1.083 10.894 1.00 95.06 88 LEU A O 1
ATOM 690 N N . TYR A 1 89 ? -6.593 1.053 10.217 1.00 93.44 89 TYR A N 1
ATOM 691 C CA . TYR A 1 89 ? -5.243 1.437 10.610 1.00 93.44 89 TYR A CA 1
ATOM 692 C C . TYR A 1 89 ? -5.259 2.032 12.023 1.00 93.44 89 TYR A C 1
ATOM 694 O O . TYR A 1 89 ? -5.967 3.004 12.285 1.00 93.44 89 TYR A O 1
ATOM 702 N N . ILE A 1 90 ? -4.462 1.463 12.930 1.00 94.25 90 ILE A N 1
ATOM 703 C CA . ILE A 1 90 ? -4.345 1.923 14.318 1.00 94.25 90 ILE A CA 1
ATOM 704 C C . ILE A 1 90 ? -2.951 2.507 14.521 1.00 94.25 90 ILE A C 1
ATOM 706 O O . ILE A 1 90 ? -1.944 1.843 14.281 1.00 94.25 90 ILE A O 1
ATOM 710 N N . SER A 1 9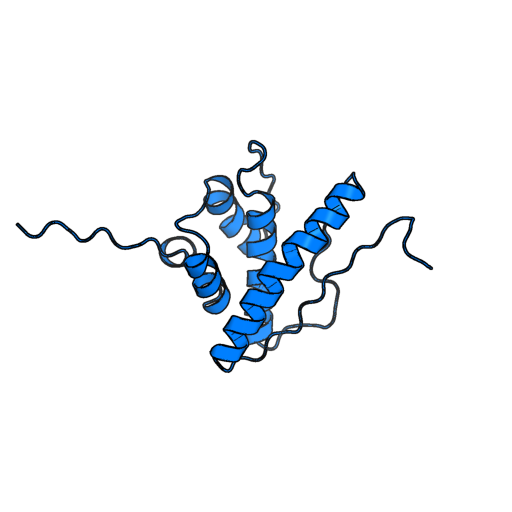1 ? -2.898 3.746 15.001 1.00 92.00 91 SER A N 1
ATOM 711 C CA . SER A 1 91 ? -1.656 4.435 15.338 1.00 92.00 91 SER A CA 1
ATOM 712 C C . SER A 1 91 ? -1.654 4.835 16.812 1.00 92.00 91 SER A C 1
ATOM 714 O O . SER A 1 91 ? -2.668 5.347 17.290 1.00 92.00 91 SER A O 1
ATOM 716 N N . PRO A 1 92 ? -0.521 4.697 17.526 1.00 92.00 92 PRO A N 1
ATOM 717 C CA . PRO A 1 92 ? -0.386 5.231 18.879 1.00 92.00 92 PRO A CA 1
ATOM 718 C C . PRO A 1 92 ? -0.332 6.768 18.907 1.00 92.00 92 PRO A C 1
ATOM 720 O O . PRO A 1 92 ? -0.493 7.367 19.965 1.00 92.00 92 PRO A O 1
ATOM 723 N N . LEU A 1 93 ? -0.094 7.419 17.761 1.00 92.94 93 LEU A N 1
ATOM 724 C CA . LEU A 1 93 ? 0.047 8.870 17.647 1.00 92.94 93 LEU A CA 1
ATOM 725 C C . LEU A 1 93 ? -0.959 9.451 16.651 1.00 92.94 93 LEU A C 1
ATOM 727 O O . LEU A 1 93 ? -1.033 9.009 15.500 1.00 92.94 93 LEU A O 1
ATOM 731 N N . LYS A 1 94 ? -1.660 10.516 17.060 1.00 89.38 94 LYS A N 1
ATOM 732 C CA . LYS A 1 94 ? -2.580 11.264 16.186 1.00 89.38 94 LYS A CA 1
ATOM 733 C C . LYS A 1 94 ? -1.864 11.849 14.966 1.00 89.38 94 LYS A C 1
ATOM 735 O O . LYS A 1 94 ? -2.382 11.759 13.860 1.00 89.38 94 LYS A O 1
ATOM 740 N N . ALA A 1 95 ? -0.672 12.418 15.162 1.00 90.31 95 ALA A N 1
ATOM 741 C CA . ALA A 1 95 ? 0.122 12.991 14.075 1.00 90.31 95 ALA A CA 1
ATOM 742 C C . ALA A 1 95 ? 0.387 11.954 12.974 1.00 90.31 95 ALA A C 1
ATOM 744 O O . ALA A 1 95 ? 0.078 12.199 11.815 1.00 90.31 95 ALA A O 1
ATOM 745 N N . LEU A 1 96 ? 0.805 10.746 13.362 1.00 89.31 96 LEU A N 1
ATOM 746 C CA . LEU A 1 96 ? 1.040 9.663 12.413 1.00 89.31 96 LEU A CA 1
ATOM 747 C C . LEU A 1 96 ? -0.252 9.209 11.711 1.00 89.31 96 LEU A C 1
ATOM 749 O O . LEU A 1 96 ? -0.212 8.909 10.525 1.00 89.31 96 LEU A O 1
ATOM 753 N N . ALA A 1 97 ? -1.404 9.183 12.392 1.00 90.06 97 ALA A N 1
ATOM 754 C CA . ALA A 1 97 ? -2.683 8.875 11.738 1.00 90.06 97 ALA A CA 1
ATOM 755 C C . ALA A 1 97 ? -3.041 9.909 10.653 1.00 90.06 97 ALA A C 1
ATOM 757 O O . ALA A 1 97 ? -3.445 9.536 9.553 1.00 90.06 97 ALA A O 1
ATOM 758 N N . ASN A 1 98 ? -2.829 11.195 10.939 1.00 89.19 98 ASN A N 1
ATOM 759 C CA . ASN A 1 98 ? -3.046 12.275 9.976 1.00 89.19 98 ASN A CA 1
ATOM 760 C C . ASN A 1 98 ? -2.057 12.217 8.802 1.00 89.19 98 ASN A C 1
ATOM 762 O O . ASN A 1 98 ? -2.434 12.496 7.664 1.00 89.19 98 ASN A O 1
ATOM 766 N N . ASP A 1 99 ? -0.800 11.856 9.064 1.00 88.88 99 ASP A N 1
ATOM 767 C CA . ASP A 1 99 ? 0.215 11.705 8.021 1.00 88.88 99 ASP A CA 1
ATOM 768 C C . ASP A 1 99 ? -0.132 10.553 7.076 1.00 88.88 99 ASP A C 1
ATOM 770 O O . ASP A 1 99 ? -0.011 10.692 5.861 1.00 88.88 99 ASP A O 1
ATOM 774 N N . ILE A 1 100 ? -0.621 9.433 7.613 1.00 89.38 100 ILE A N 1
ATOM 775 C CA . ILE A 1 100 ? -1.103 8.309 6.806 1.00 89.38 100 ILE A CA 1
ATOM 776 C C . ILE A 1 100 ? -2.296 8.704 5.933 1.00 89.38 100 ILE A C 1
ATOM 778 O O . ILE A 1 100 ? -2.274 8.414 4.741 1.00 89.38 100 ILE A O 1
ATOM 782 N N . ASP A 1 101 ? -3.302 9.390 6.483 1.00 89.94 101 ASP A N 1
ATOM 783 C CA . ASP A 1 101 ? -4.452 9.868 5.700 1.00 89.94 101 ASP A CA 1
ATOM 784 C C . ASP A 1 101 ? -4.014 10.752 4.525 1.00 89.94 101 ASP A C 1
ATOM 786 O O . ASP A 1 101 ? -4.429 10.540 3.385 1.00 89.94 101 ASP A O 1
ATOM 790 N N . ARG A 1 102 ? -3.101 11.698 4.774 1.00 87.56 102 ARG A N 1
ATOM 791 C CA . ARG A 1 102 ? -2.540 12.553 3.722 1.00 87.56 102 ARG A CA 1
ATOM 792 C C . ARG A 1 102 ? -1.781 11.745 2.670 1.00 87.56 102 ARG A C 1
ATOM 794 O O . ARG A 1 102 ? -1.990 11.960 1.480 1.00 87.56 102 ARG A O 1
ATOM 801 N N . ASN A 1 103 ? -0.930 10.817 3.104 1.00 86.44 103 ASN A N 1
ATOM 802 C CA . ASN A 1 103 ? -0.086 10.013 2.220 1.00 86.44 103 ASN A CA 1
ATOM 803 C C . ASN A 1 103 ? -0.867 8.962 1.419 1.00 86.44 103 ASN A C 1
ATOM 805 O O . ASN A 1 103 ? -0.335 8.461 0.437 1.00 86.44 103 ASN A O 1
ATOM 809 N N . LEU A 1 104 ? -2.097 8.622 1.818 1.00 88.19 104 LEU A N 1
ATOM 810 C CA . LEU A 1 104 ? -2.974 7.713 1.073 1.00 88.19 104 LEU A CA 1
ATOM 811 C C . LEU A 1 104 ? -3.793 8.412 -0.007 1.00 88.19 104 LEU A C 1
ATOM 813 O O . LEU A 1 104 ? -4.073 7.812 -1.042 1.00 88.19 104 LEU A O 1
ATOM 817 N N . LYS A 1 105 ? -4.179 9.668 0.223 1.00 89.56 105 LYS A N 1
ATOM 818 C CA . LYS A 1 105 ? -5.013 10.427 -0.717 1.00 89.56 105 LYS A CA 1
ATOM 819 C C . LYS A 1 105 ? -4.363 10.571 -2.087 1.00 89.56 105 LYS A C 1
ATOM 821 O O . LYS A 1 105 ? -5.059 10.448 -3.088 1.00 89.56 105 LYS A O 1
ATOM 826 N N . GLU A 1 106 ? -3.052 10.796 -2.125 1.00 89.69 106 GLU A N 1
ATOM 827 C CA . GLU A 1 106 ? -2.337 10.989 -3.386 1.00 89.69 106 GLU A CA 1
ATOM 828 C C . GLU A 1 106 ? -2.258 9.698 -4.226 1.00 89.69 106 GLU A C 1
ATOM 830 O O . GLU A 1 106 ? -2.778 9.718 -5.339 1.00 89.69 106 GLU A O 1
ATOM 835 N N . PRO A 1 107 ? -1.767 8.549 -3.710 1.00 89.44 107 PRO A N 1
ATOM 836 C CA . PRO A 1 107 ? -1.870 7.264 -4.407 1.00 89.44 107 PRO A CA 1
ATOM 837 C C . PRO A 1 107 ? -3.285 6.938 -4.885 1.00 89.44 107 PRO A C 1
ATOM 839 O O . PRO A 1 107 ? -3.474 6.521 -6.020 1.00 89.44 107 PRO A O 1
ATOM 842 N N . LEU A 1 108 ? -4.302 7.156 -4.044 1.00 90.50 108 LEU A N 1
ATOM 843 C CA . LEU A 1 108 ? -5.690 6.873 -4.415 1.00 90.50 108 LEU A CA 1
ATOM 844 C C . LEU A 1 108 ? -6.171 7.743 -5.579 1.00 90.50 108 LEU A C 1
ATOM 846 O O . LEU A 1 108 ? -6.828 7.227 -6.479 1.00 90.50 108 LEU A O 1
ATOM 850 N N . ARG A 1 109 ? -5.829 9.036 -5.577 1.00 91.62 109 ARG A N 1
ATOM 851 C CA . ARG A 1 109 ? -6.146 9.963 -6.671 1.00 91.62 109 ARG A CA 1
ATOM 852 C C . ARG A 1 109 ? -5.472 9.535 -7.972 1.00 91.62 109 ARG A C 1
ATOM 854 O O . ARG A 1 109 ? -6.111 9.521 -9.016 1.00 91.62 109 ARG A O 1
ATOM 861 N N . GLU A 1 110 ? -4.199 9.165 -7.909 1.00 93.00 110 GLU A N 1
ATOM 862 C CA . GLU A 1 110 ? -3.438 8.727 -9.081 1.00 93.00 110 GLU A CA 1
ATOM 863 C C . GLU A 1 110 ? -3.982 7.423 -9.670 1.00 93.00 110 GLU A C 1
ATOM 865 O O . GLU A 1 110 ? -4.108 7.302 -10.887 1.00 93.00 110 GLU A O 1
ATOM 870 N N . ILE A 1 111 ? -4.339 6.458 -8.819 1.00 91.50 111 ILE A N 1
ATOM 871 C CA . ILE A 1 111 ? -4.937 5.198 -9.266 1.00 91.50 111 ILE A CA 1
ATOM 872 C C . ILE A 1 111 ? -6.340 5.449 -9.852 1.00 91.50 111 ILE A C 1
ATOM 874 O O . ILE A 1 111 ? -6.693 4.832 -10.854 1.00 91.50 111 ILE A O 1
ATOM 878 N N . ASP A 1 112 ? -7.130 6.365 -9.281 1.00 90.12 112 ASP A N 1
ATOM 879 C CA . ASP A 1 112 ? -8.437 6.779 -9.823 1.00 90.12 112 ASP A CA 1
ATOM 880 C C . ASP A 1 112 ? -8.302 7.427 -11.212 1.00 90.12 112 ASP A C 1
ATOM 882 O O . ASP A 1 112 ? -9.011 7.060 -12.151 1.00 90.12 112 ASP A O 1
ATOM 886 N N . GLU A 1 113 ? -7.342 8.335 -11.389 1.00 92.38 113 GLU A N 1
ATOM 887 C CA . GLU A 1 113 ? -7.036 8.944 -12.689 1.00 92.38 113 GLU A CA 1
ATOM 888 C C . GLU A 1 113 ? -6.589 7.902 -13.718 1.00 92.38 113 GLU A C 1
ATOM 890 O O . GLU A 1 113 ? -7.065 7.909 -14.860 1.00 92.38 113 GLU A O 1
ATOM 895 N N . LEU A 1 114 ? -5.729 6.966 -13.306 1.00 93.19 114 LEU A N 1
ATOM 896 C CA . LEU A 1 114 ? -5.288 5.867 -14.154 1.00 93.19 114 LEU A CA 1
ATOM 897 C C . LEU A 1 114 ? -6.465 4.973 -14.565 1.00 93.19 114 LEU A C 1
ATOM 899 O O . LEU A 1 114 ? -6.643 4.724 -15.758 1.00 93.19 114 LEU A O 1
ATOM 903 N N . ALA A 1 115 ? -7.302 4.552 -13.614 1.00 90.25 115 ALA A N 1
ATOM 904 C CA . ALA A 1 115 ? -8.478 3.722 -13.867 1.00 90.25 115 ALA A CA 1
ATOM 905 C C . ALA A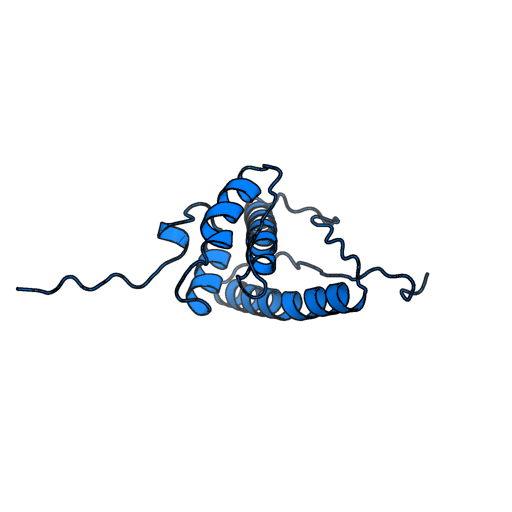 1 115 ? -9.424 4.379 -14.886 1.00 90.25 115 ALA A C 1
ATOM 907 O O . ALA A 1 115 ? -9.781 3.755 -15.889 1.00 90.25 115 ALA A O 1
ATOM 908 N N . ARG A 1 116 ? -9.734 5.671 -14.707 1.00 90.69 116 ARG A N 1
ATOM 909 C CA . ARG A 1 116 ? -10.564 6.438 -15.651 1.00 90.69 116 ARG A CA 1
ATOM 910 C C . ARG A 1 116 ? -9.942 6.522 -17.038 1.00 90.69 116 ARG A C 1
ATOM 912 O O . ARG A 1 116 ? -10.645 6.349 -18.030 1.00 90.69 116 ARG A O 1
ATOM 919 N N . SER A 1 117 ? -8.628 6.740 -17.129 1.00 92.69 117 SER A N 1
ATOM 920 C CA . SER A 1 117 ? -7.919 6.778 -18.418 1.00 92.69 117 SER A CA 1
ATOM 921 C C . SER A 1 117 ? -7.950 5.437 -19.168 1.00 92.69 117 SER A C 1
ATOM 923 O O . SER A 1 117 ? -7.792 5.399 -20.388 1.00 92.69 117 SER A O 1
ATOM 925 N N . ARG A 1 118 ? -8.168 4.335 -18.440 1.00 90.56 118 ARG A N 1
ATOM 926 C CA . ARG A 1 118 ? -8.309 2.970 -18.959 1.00 90.56 118 ARG A CA 1
ATOM 927 C C . ARG A 1 118 ? -9.775 2.559 -19.162 1.00 90.56 118 ARG A C 1
ATOM 929 O O . ARG A 1 118 ? -10.030 1.437 -19.583 1.00 90.56 118 ARG A O 1
ATOM 936 N N . GLY A 1 119 ? -10.731 3.460 -18.913 1.00 88.06 119 GLY A N 1
ATOM 937 C CA . GLY A 1 119 ? -12.166 3.197 -19.064 1.00 88.06 119 GLY A CA 1
ATOM 938 C C . GLY A 1 119 ? -12.753 2.295 -17.975 1.00 88.06 119 GLY A C 1
ATOM 939 O O . GLY A 1 119 ? -13.781 1.663 -18.202 1.00 88.06 119 GLY A O 1
ATOM 940 N N . HIS A 1 120 ? -12.100 2.211 -16.815 1.00 83.00 120 HIS A N 1
ATOM 941 C CA . HIS A 1 120 ? -12.590 1.476 -15.655 1.00 83.00 120 HIS A CA 1
ATOM 942 C C . HIS A 1 120 ? -13.206 2.428 -14.632 1.00 83.00 120 HIS A C 1
ATOM 944 O O . HIS A 1 120 ? -12.641 3.482 -14.329 1.00 83.00 120 HIS A O 1
ATOM 950 N N . ASP A 1 121 ? -14.335 2.020 -14.056 1.00 75.25 121 ASP A N 1
ATOM 951 C CA . ASP A 1 121 ? -14.921 2.718 -12.919 1.00 75.25 121 ASP A CA 1
ATOM 952 C C . ASP A 1 121 ? -14.125 2.393 -11.654 1.00 75.25 121 ASP A C 1
ATOM 954 O O . ASP A 1 121 ? -13.977 1.235 -11.255 1.00 75.25 121 ASP A O 1
ATOM 958 N N . PHE A 1 122 ? -13.585 3.432 -11.023 1.00 74.56 122 PHE A N 1
ATOM 959 C CA . PHE A 1 122 ? -12.878 3.305 -9.757 1.00 74.56 122 PHE A CA 1
ATOM 960 C C . PHE A 1 122 ? -13.882 3.058 -8.614 1.00 74.56 122 PHE A C 1
ATOM 962 O O . PHE A 1 122 ? -14.893 3.760 -8.539 1.00 74.56 122 PHE A O 1
ATOM 969 N N . PRO A 1 123 ? -13.594 2.143 -7.667 1.00 71.44 123 PRO A N 1
ATOM 970 C CA . PRO A 1 123 ? -14.523 1.751 -6.598 1.00 71.44 123 PRO A CA 1
ATOM 971 C C . PRO A 1 123 ? -14.927 2.853 -5.602 1.00 71.44 123 PRO A C 1
ATOM 973 O O . PRO A 1 123 ? -15.685 2.590 -4.671 1.00 71.44 123 PRO A O 1
ATOM 976 N N . GLY A 1 124 ? -14.409 4.076 -5.738 1.00 80.81 124 GLY A N 1
ATOM 977 C CA . GLY A 1 124 ? -14.692 5.171 -4.811 1.00 80.81 124 GLY A CA 1
ATOM 978 C C . GLY A 1 124 ? -14.150 4.900 -3.406 1.00 80.81 124 GLY A C 1
ATOM 979 O O . GLY A 1 124 ? -14.863 5.089 -2.423 1.00 80.81 124 GLY A O 1
ATOM 980 N N . ILE A 1 125 ? -12.898 4.436 -3.295 1.00 87.75 125 ILE A N 1
ATOM 981 C CA . ILE A 1 125 ? -12.251 4.141 -2.006 1.00 87.75 125 ILE A CA 1
ATOM 982 C C . ILE A 1 125 ? -12.195 5.408 -1.144 1.00 87.75 125 ILE A C 1
ATOM 984 O O . ILE A 1 125 ? -11.628 6.429 -1.536 1.00 87.75 125 ILE A O 1
ATOM 988 N N . ARG A 1 126 ? -12.762 5.323 0.063 1.00 89.25 126 ARG A N 1
ATOM 989 C CA . ARG A 1 126 ? -12.811 6.418 1.039 1.00 89.25 126 ARG A CA 1
ATOM 990 C C . ARG A 1 126 ? -11.828 6.163 2.173 1.00 89.25 126 ARG A C 1
ATOM 992 O O . ARG A 1 126 ? -11.751 5.056 2.699 1.00 89.25 126 ARG A O 1
ATOM 999 N N . VAL A 1 127 ? -11.130 7.216 2.591 1.00 91.50 127 VAL A N 1
ATOM 1000 C CA . VAL A 1 127 ? -10.253 7.216 3.769 1.00 91.50 127 VAL A CA 1
ATOM 1001 C C . VAL A 1 127 ? -10.798 8.223 4.773 1.00 91.50 127 VAL A C 1
ATOM 1003 O O . VAL A 1 127 ? -11.240 9.309 4.397 1.00 91.50 127 VAL A O 1
ATOM 1006 N N . GLY A 1 128 ? -10.804 7.847 6.049 1.00 91.50 128 GLY A N 1
ATOM 1007 C CA . GLY A 1 128 ? -11.245 8.707 7.139 1.00 91.50 128 GLY A CA 1
ATOM 1008 C C . GLY A 1 128 ? -10.390 8.504 8.382 1.00 91.50 128 GLY A C 1
ATOM 1009 O O . GLY A 1 128 ? -9.864 7.417 8.619 1.00 91.50 128 GLY A O 1
ATOM 1010 N N . VAL A 1 129 ? -10.275 9.558 9.191 1.00 92.56 129 VAL A N 1
ATOM 1011 C CA . VAL A 1 129 ? -9.555 9.536 10.469 1.00 92.56 129 VAL A CA 1
ATOM 1012 C C . VAL A 1 129 ? -10.547 9.759 11.599 1.00 92.56 129 VAL A C 1
ATOM 1014 O O . VAL A 1 129 ? -11.281 10.747 11.608 1.00 92.56 129 VAL A O 1
ATOM 1017 N N . ARG A 1 130 ? -10.541 8.852 12.578 1.00 91.38 130 ARG A N 1
ATOM 1018 C CA . ARG A 1 130 ? -11.272 9.005 13.838 1.00 91.38 130 ARG A CA 1
ATOM 1019 C C . ARG A 1 130 ? -10.269 9.196 14.972 1.00 91.38 130 ARG A C 1
ATOM 1021 O O . ARG A 1 130 ? -9.427 8.333 15.202 1.00 91.38 130 ARG A O 1
ATOM 1028 N N . SER A 1 131 ? -10.367 10.311 15.688 1.00 88.62 131 SER A N 1
ATOM 1029 C CA . SER A 1 131 ? -9.591 10.587 16.902 1.00 88.62 131 SER A CA 1
ATOM 1030 C C . SER A 1 131 ? -10.473 11.235 17.971 1.00 88.62 131 SER A C 1
ATOM 1032 O O . SER A 1 131 ? -11.663 11.460 17.751 1.00 88.62 131 SER A O 1
ATOM 1034 N N . GLY A 1 132 ? -9.893 11.556 19.133 1.00 85.88 132 GLY A N 1
ATOM 1035 C CA . GLY A 1 132 ? -10.589 12.306 20.186 1.00 85.88 132 GLY A CA 1
ATOM 1036 C C . GLY A 1 132 ? -11.049 13.714 19.775 1.00 85.88 132 GLY A C 1
ATOM 1037 O O . GLY A 1 132 ? -11.903 14.278 20.443 1.00 85.88 132 GLY A O 1
ATOM 1038 N N . ASP A 1 133 ? -10.530 14.258 18.669 1.00 84.44 133 ASP A N 1
ATOM 1039 C CA . ASP A 1 133 ? -10.900 15.582 18.144 1.00 84.44 133 ASP A CA 1
ATOM 1040 C C . ASP A 1 133 ? -11.981 15.514 17.057 1.00 84.44 133 ASP A C 1
ATOM 1042 O O . ASP A 1 133 ? -12.414 16.545 16.544 1.00 84.44 133 ASP A O 1
ATOM 1046 N N . THR A 1 134 ? -12.395 14.311 16.652 1.00 85.00 134 THR A N 1
ATOM 1047 C CA . THR A 1 134 ? -13.500 14.150 15.707 1.00 85.00 134 THR A CA 1
ATOM 1048 C C . THR A 1 134 ? -14.804 14.516 16.414 1.00 85.00 134 THR A C 1
ATOM 1050 O O . THR A 1 134 ? -15.124 13.925 17.447 1.00 85.00 134 THR A O 1
ATOM 1053 N N . SER A 1 135 ? -15.558 15.468 15.855 1.00 81.44 135 SER A N 1
ATOM 1054 C CA . SER A 1 135 ? -16.889 15.829 16.357 1.00 81.44 135 SER A CA 1
ATOM 1055 C C . SER A 1 135 ? -17.792 14.595 16.443 1.00 81.44 135 SER A C 1
ATOM 1057 O O . SER A 1 135 ? -17.734 13.725 15.568 1.00 81.44 135 SER A O 1
ATOM 1059 N N . GLN A 1 136 ? -18.582 14.523 17.516 1.00 66.75 136 GLN A N 1
ATOM 1060 C CA . GLN A 1 136 ? -19.551 13.451 17.771 1.00 66.75 136 GLN A CA 1
ATOM 1061 C C . GLN A 1 136 ? -20.756 13.558 16.839 1.00 66.75 136 GLN A C 1
ATOM 1063 O O . GLN A 1 136 ? -21.199 14.704 16.597 1.00 66.75 136 GLN A O 1
#

Radius of gyration: 16.51 Å; chains: 1; bounding box: 48×31×49 Å

Foldseek 3Di:
DDDPPPPQDFVCVLVVLFDPLLRVLCSVPDSDAFPQLSPQLVCVLVVHDDDGDDDPPRCNLVSNVSSQVRVQNVCVVVVNHDPDDSDDDDDPDPVVLVVSLVVVVVSLVSSCVSCVVVVHHDPPDDDDDDDPPDDD

Sequence (136 aa):
MEQPVQSAFRVEDELPFLDPLISEWFNSKYDGLSDPQRKAIPLIHSGKNVLVSSPTGTGKTLSAFLAVLNELFIQSRNGEIKDSVFCLYISPLKALANDIDRNLKEPLREIDELARSRGHDFPGIRVGVRSGDTSQ